Protein AF-A0A087WZA9-F1 (afdb_monomer_lite)

InterPro domains:
  IPR012926 TMEM120A/B [PF07851] (107-174)
  IPR012926 TMEM120A/B [PTHR21433] (107-174)

pLDDT: mean 82.64, std 11.56, range [41.25, 96.88]

Sequence (174 aa):
MQPPPPGPLGDCLRDWEDLQQDFQNIQETHRLYRLKLEELTKLQNNCTSSITRQKKRLQELALALKKCKPSLPAEAEGAAQELENQMKERQGLFFDMEAYLPKKNGFAYKDEYEKFKLYLTIILILISFTCRFLLNSRVTDAAFNFLLVWYYCTLTIRESILINNGSRIKGWWV

Secondary structure (DSSP, 8-state):
-PPPPPPHHHHHHHHHHHHHHHHHHHHHHHHHHHHHHHHHHHHHHHHHHHHHHHHHHHHHHHHHHHHHGGG--HHHHHHHHHHHHHHHHHHHHHHHHHHHS--THHHHHHHHHHHHHHHHHHHHHHHHHHHHHT---HHHHHHHHHHHHHHHHHHHHHHHHHHHTT-----TT-

Foldseek 3Di:
DPPPDDPPVRVVVVVVVVVVVVVVVVVVVVVVVVVVVVVLVVVLVVLVVVLVVVLVVLVVVVVVLVVCQVVDDPVCNVVSVVSVVVSVVVVVVSVVVVVPRPDVVLVVLVVVLVVLVVVVVVVLVVLVVCCVPPDVDPVSVVVSVVSVVVSVVVSVVSVVVSVVVVHDDDPPVD

Structure (mmCIF, N/CA/C/O backbone):
data_AF-A0A087WZA9-F1
#
_entry.id   AF-A0A087WZA9-F1
#
loop_
_atom_site.group_PDB
_atom_site.id
_atom_site.type_symbol
_atom_site.label_atom_id
_atom_site.label_alt_id
_atom_site.label_comp_id
_atom_site.label_asym_id
_atom_site.label_entity_id
_atom_site.label_seq_id
_atom_site.pdbx_PDB_ins_code
_atom_site.Cartn_x
_atom_site.Cartn_y
_atom_site.Cartn_z
_atom_site.occupancy
_atom_site.B_iso_or_equiv
_atom_site.auth_seq_id
_atom_site.auth_comp_id
_atom_site.auth_asym_id
_atom_site.auth_atom_id
_atom_site.pdbx_PDB_model_num
ATOM 1 N N . MET A 1 1 ? 17.287 42.131 -51.454 1.00 46.00 1 MET A N 1
ATOM 2 C CA . MET A 1 1 ? 17.996 40.837 -51.403 1.00 46.00 1 MET A CA 1
ATOM 3 C C . MET A 1 1 ? 17.443 40.074 -50.213 1.00 46.00 1 MET A C 1
ATOM 5 O O . MET A 1 1 ? 17.598 40.553 -49.099 1.00 46.00 1 MET A O 1
ATOM 9 N N . GLN A 1 2 ? 16.697 38.990 -50.441 1.00 45.03 2 GLN A N 1
ATOM 10 C CA . GLN A 1 2 ? 16.291 38.095 -49.351 1.00 45.03 2 GLN A CA 1
ATOM 11 C C . GLN A 1 2 ? 17.540 37.376 -48.823 1.00 45.03 2 GLN A C 1
ATOM 13 O O . GLN A 1 2 ? 18.388 37.004 -49.641 1.00 45.03 2 GLN A O 1
ATOM 18 N N . PRO A 1 3 ? 17.693 37.219 -47.496 1.00 62.44 3 PRO A N 1
ATOM 19 C CA . PRO A 1 3 ? 18.794 36.442 -46.949 1.00 62.44 3 PRO A CA 1
ATOM 20 C C . PRO A 1 3 ? 18.722 35.011 -47.504 1.00 62.44 3 PRO A C 1
ATOM 22 O O . PRO A 1 3 ? 17.616 34.497 -47.706 1.00 62.44 3 PRO A O 1
ATOM 25 N N . PRO A 1 4 ? 19.874 34.386 -47.804 1.00 59.34 4 PRO A N 1
ATOM 26 C CA . PRO A 1 4 ? 19.896 33.024 -48.312 1.00 59.34 4 PRO A CA 1
ATOM 27 C C . PRO A 1 4 ? 19.178 32.101 -47.317 1.00 59.34 4 PRO A C 1
ATOM 29 O O . PRO A 1 4 ? 19.315 32.302 -46.105 1.00 59.34 4 PRO A O 1
ATOM 32 N N . PRO A 1 5 ? 18.395 31.120 -47.802 1.00 65.25 5 PRO A N 1
ATOM 33 C CA . PRO A 1 5 ? 17.745 30.167 -46.922 1.00 65.25 5 PRO A CA 1
ATOM 34 C C . PRO A 1 5 ? 18.817 29.477 -46.064 1.00 65.25 5 PRO A C 1
ATOM 36 O O . PRO A 1 5 ? 19.909 29.193 -46.572 1.00 65.25 5 PRO A O 1
ATOM 39 N N . PRO A 1 6 ? 18.548 29.262 -44.768 1.00 65.50 6 PRO A N 1
ATOM 40 C CA . PRO A 1 6 ? 19.486 28.587 -43.887 1.00 65.50 6 PRO A CA 1
ATOM 41 C C . PRO A 1 6 ? 19.868 27.241 -44.507 1.00 65.50 6 PRO A C 1
ATOM 43 O O . PRO A 1 6 ? 19.022 26.500 -44.997 1.00 65.50 6 PRO A O 1
ATOM 46 N N . GLY A 1 7 ? 21.172 26.974 -44.579 1.00 76.44 7 GLY A N 1
ATOM 47 C CA . GLY A 1 7 ? 21.663 25.692 -45.070 1.00 76.44 7 GLY A CA 1
ATOM 48 C C . GLY A 1 7 ? 21.306 24.558 -44.098 1.00 76.44 7 GLY A C 1
ATOM 49 O O . GLY A 1 7 ? 20.988 24.833 -42.941 1.00 76.44 7 GLY A O 1
ATOM 50 N N . PRO A 1 8 ? 21.467 23.286 -44.504 1.00 78.75 8 PRO A N 1
ATOM 51 C CA . PRO A 1 8 ? 21.079 22.116 -43.702 1.00 78.75 8 PRO A CA 1
ATOM 52 C C . PRO A 1 8 ? 21.657 22.092 -42.274 1.00 78.75 8 PRO A C 1
ATOM 54 O O . PRO A 1 8 ? 21.052 21.555 -41.352 1.00 78.75 8 PRO A O 1
ATOM 57 N N . LEU A 1 9 ? 22.835 22.695 -42.075 1.00 83.19 9 LEU A N 1
ATOM 58 C CA . LEU A 1 9 ? 23.472 22.838 -40.763 1.00 83.19 9 LEU A CA 1
ATOM 59 C C . LEU A 1 9 ? 22.760 23.868 -39.867 1.00 83.19 9 LEU A C 1
ATOM 61 O O . LEU A 1 9 ? 22.673 23.675 -38.661 1.00 83.19 9 LEU A O 1
ATOM 65 N N . GLY A 1 10 ? 22.264 24.964 -40.450 1.00 85.50 10 GLY A N 1
ATOM 66 C CA . GLY A 1 10 ? 21.535 26.008 -39.727 1.00 85.50 10 GLY A CA 1
ATOM 67 C C . GLY A 1 10 ? 20.148 25.550 -39.281 1.00 85.50 10 GLY A C 1
ATOM 68 O O . GLY A 1 10 ? 19.689 25.960 -38.221 1.00 85.50 10 GLY A O 1
ATOM 69 N N . ASP A 1 11 ? 19.510 24.667 -40.050 1.00 87.12 11 ASP A N 1
ATOM 70 C CA . ASP A 1 11 ? 18.277 23.990 -39.634 1.00 87.12 11 ASP A CA 1
ATOM 71 C C . ASP A 1 11 ? 18.545 23.066 -38.441 1.00 87.12 11 ASP A C 1
ATOM 73 O O . ASP A 1 11 ? 17.930 23.223 -37.393 1.00 87.12 11 ASP A O 1
ATOM 77 N N . CYS A 1 12 ? 19.568 22.212 -38.543 1.00 90.50 12 CYS A N 1
ATOM 78 C CA . CYS A 1 12 ? 19.965 21.296 -37.470 1.00 90.50 12 CYS A CA 1
ATOM 79 C C . CYS A 1 12 ? 20.342 22.017 -36.157 1.00 90.50 12 CYS A C 1
ATOM 81 O O . CYS A 1 12 ? 20.022 21.542 -35.070 1.00 90.50 12 CYS A O 1
ATOM 83 N N . LEU A 1 13 ? 21.005 23.178 -36.236 1.00 90.25 13 LEU A N 1
ATOM 84 C CA . LEU A 1 13 ? 21.347 23.980 -35.054 1.00 90.25 13 LEU A CA 1
ATOM 85 C C . LEU A 1 13 ? 20.115 24.584 -34.370 1.00 90.25 13 LEU A C 1
ATOM 87 O O . LEU A 1 13 ? 20.071 24.615 -33.142 1.00 90.25 13 LEU A O 1
ATOM 91 N N . ARG A 1 14 ? 19.121 25.031 -35.145 1.00 91.00 14 ARG A N 1
ATOM 92 C CA . ARG A 1 14 ? 17.859 25.544 -34.592 1.00 91.00 14 ARG A CA 1
ATOM 93 C C . ARG A 1 14 ? 17.052 24.433 -33.936 1.00 91.00 14 ARG A C 1
ATOM 95 O O . ARG A 1 14 ? 16.638 24.595 -32.795 1.00 91.00 14 ARG A O 1
ATOM 102 N N . ASP A 1 15 ? 16.943 23.283 -34.600 1.00 92.81 15 ASP A N 1
ATOM 103 C CA . ASP A 1 15 ? 16.278 22.104 -34.037 1.00 92.81 15 ASP A CA 1
ATOM 104 C C . ASP A 1 15 ? 16.935 21.671 -32.713 1.00 92.81 15 ASP A C 1
ATOM 106 O O . ASP A 1 15 ? 16.255 21.270 -31.769 1.00 92.81 15 ASP A O 1
ATOM 110 N N . TRP A 1 16 ? 18.265 21.775 -32.614 1.00 91.50 16 TRP A N 1
ATOM 111 C CA . TRP A 1 16 ? 18.996 21.488 -31.380 1.00 91.50 16 TRP A CA 1
ATOM 112 C C . TRP A 1 16 ? 18.713 22.501 -30.261 1.00 91.50 16 TRP A C 1
ATOM 114 O O . TRP A 1 16 ? 18.554 22.098 -29.108 1.00 91.50 16 TRP A O 1
ATOM 124 N N . GLU A 1 17 ? 18.644 23.798 -30.570 1.00 94.44 17 GLU A N 1
ATOM 125 C CA . GLU A 1 17 ? 18.280 24.836 -29.595 1.00 94.44 17 GLU A CA 1
ATOM 126 C C . GLU A 1 17 ? 16.850 24.657 -29.072 1.00 94.44 17 GLU A C 1
ATOM 128 O O . GLU A 1 17 ? 16.635 24.727 -27.858 1.00 94.44 17 GLU A O 1
ATOM 133 N N . ASP A 1 18 ? 15.904 24.332 -29.953 1.00 94.44 18 ASP A N 1
ATOM 134 C CA . ASP A 1 18 ? 14.520 24.034 -29.576 1.00 94.44 18 ASP A CA 1
ATOM 135 C C . ASP A 1 18 ? 14.454 22.797 -28.664 1.00 94.44 18 ASP A C 1
ATOM 137 O O . ASP A 1 18 ? 13.851 22.835 -27.587 1.00 94.44 18 ASP A O 1
ATOM 141 N N . LEU A 1 19 ? 15.165 21.721 -29.024 1.00 93.62 19 LEU A N 1
ATOM 142 C CA . LEU A 1 19 ? 15.238 20.502 -28.213 1.00 93.62 19 LEU A CA 1
ATOM 143 C C . LEU A 1 19 ? 15.865 20.763 -26.834 1.00 93.62 19 LEU A C 1
ATOM 145 O O . LEU A 1 19 ? 15.428 20.209 -25.821 1.00 93.62 19 LEU A O 1
ATOM 149 N N . GLN A 1 20 ? 16.885 21.619 -26.783 1.00 94.94 20 GLN A N 1
ATOM 150 C CA . GLN A 1 20 ? 17.537 22.012 -25.541 1.00 94.94 20 GLN A CA 1
ATOM 151 C C . GLN A 1 20 ? 16.579 22.802 -24.640 1.00 94.94 20 GLN A C 1
ATOM 153 O O . GLN A 1 20 ? 16.546 22.570 -23.427 1.00 94.94 20 GLN A O 1
ATOM 158 N N . GLN A 1 21 ? 15.778 23.703 -25.213 1.00 95.25 21 GLN A N 1
ATOM 159 C CA . GLN A 1 21 ? 14.769 24.463 -24.478 1.00 95.25 21 GLN A CA 1
ATOM 160 C C . GLN A 1 21 ? 13.661 23.551 -23.929 1.00 95.25 21 GLN A C 1
ATOM 162 O O . GLN A 1 21 ? 13.291 23.660 -22.755 1.00 95.25 21 GLN A O 1
ATOM 167 N N . ASP A 1 22 ? 13.177 22.607 -24.736 1.00 94.88 22 ASP A N 1
ATOM 168 C CA . ASP A 1 22 ? 12.184 21.618 -24.316 1.00 94.88 22 ASP A CA 1
ATOM 169 C C . ASP A 1 22 ? 12.705 20.721 -23.193 1.00 94.88 22 ASP A C 1
ATOM 171 O O . ASP A 1 22 ? 11.998 20.457 -22.214 1.00 94.88 22 ASP A O 1
ATOM 175 N N . PHE A 1 23 ? 13.969 20.303 -23.272 1.00 92.56 23 PHE A N 1
ATOM 176 C CA . PHE A 1 23 ? 14.594 19.522 -22.214 1.00 92.56 23 PHE A CA 1
ATOM 177 C C . PHE A 1 23 ? 14.633 20.286 -20.882 1.00 92.56 23 PHE A C 1
ATOM 179 O O . PHE A 1 23 ? 14.272 19.721 -19.846 1.00 92.56 23 PHE A O 1
ATOM 186 N N . GLN A 1 24 ? 14.988 21.576 -20.892 1.00 95.81 24 GLN A N 1
ATOM 187 C CA . GLN A 1 24 ? 14.952 22.418 -19.686 1.00 95.81 24 GLN A CA 1
ATOM 188 C C . GLN A 1 24 ? 13.533 22.525 -19.105 1.00 95.81 24 GLN A C 1
ATOM 190 O O . GLN A 1 24 ? 13.337 22.375 -17.895 1.00 95.81 24 GLN A O 1
ATOM 195 N N . ASN A 1 25 ? 12.525 22.701 -19.963 1.00 96.12 25 ASN A N 1
ATOM 196 C CA . ASN A 1 25 ? 11.122 22.751 -19.546 1.00 96.12 25 ASN A CA 1
ATOM 197 C C . ASN A 1 25 ? 10.666 21.429 -18.901 1.00 96.12 25 ASN A C 1
ATOM 199 O O . ASN A 1 25 ? 9.975 21.433 -17.874 1.00 96.12 25 ASN A O 1
ATOM 203 N N . ILE A 1 26 ? 11.082 20.286 -19.458 1.00 94.56 26 ILE A N 1
ATOM 204 C CA . ILE A 1 26 ? 10.815 18.958 -18.886 1.00 94.56 26 ILE A CA 1
ATOM 205 C C . ILE A 1 26 ? 11.490 18.815 -17.520 1.00 94.56 26 ILE A C 1
ATOM 207 O O . ILE A 1 26 ? 10.863 18.313 -16.583 1.00 94.56 26 ILE A O 1
ATOM 211 N N . GLN A 1 27 ? 12.738 19.268 -17.373 1.00 94.56 27 GLN A N 1
ATOM 212 C CA . GLN A 1 27 ? 13.453 19.197 -16.099 1.00 94.56 27 GLN A CA 1
ATOM 213 C C . GLN A 1 27 ? 12.733 19.981 -14.994 1.00 94.56 27 GLN A C 1
ATOM 215 O O . GLN A 1 27 ? 12.548 19.442 -13.897 1.00 94.56 27 GLN A O 1
ATOM 220 N N . GLU A 1 28 ? 12.263 21.200 -15.276 1.00 96.50 28 GLU A N 1
ATOM 221 C CA . GLU A 1 28 ? 11.521 21.987 -14.282 1.00 96.50 28 GLU A CA 1
ATOM 222 C C . GLU A 1 28 ? 10.138 21.388 -13.994 1.00 96.50 28 GLU A C 1
ATOM 224 O O . GLU A 1 28 ? 9.731 21.287 -12.834 1.00 96.50 28 GLU A O 1
ATOM 229 N N . THR A 1 29 ? 9.445 20.886 -15.020 1.00 93.50 29 THR A N 1
ATOM 230 C CA . THR A 1 29 ? 8.165 20.182 -14.846 1.00 93.50 29 THR A CA 1
ATOM 231 C C . THR A 1 29 ? 8.328 18.952 -13.953 1.00 93.50 29 THR A C 1
ATOM 233 O O . THR A 1 29 ? 7.540 18.738 -13.028 1.00 93.50 29 THR A O 1
ATOM 236 N N . HIS A 1 30 ? 9.382 18.162 -14.166 1.00 89.25 30 HIS A N 1
ATOM 237 C CA . HIS A 1 30 ? 9.705 17.010 -13.330 1.00 89.25 30 HIS A CA 1
ATOM 238 C C . HIS A 1 30 ? 10.063 17.427 -11.894 1.00 89.25 30 HIS A C 1
ATOM 240 O O . HIS A 1 30 ? 9.633 16.773 -10.939 1.00 89.25 30 HIS A O 1
ATOM 246 N N . ARG A 1 31 ? 10.794 18.535 -11.708 1.00 93.31 31 ARG A N 1
ATOM 247 C CA . ARG A 1 31 ? 11.085 19.092 -10.377 1.00 93.31 31 ARG A CA 1
ATOM 248 C C . ARG A 1 31 ? 9.799 19.458 -9.637 1.00 93.31 31 ARG A C 1
ATOM 250 O O . ARG A 1 31 ? 9.618 19.045 -8.491 1.00 93.31 31 ARG A O 1
ATOM 257 N N . LEU A 1 32 ? 8.886 20.167 -10.299 1.00 96.88 32 LEU A N 1
ATOM 258 C CA . LEU A 1 32 ? 7.600 20.559 -9.726 1.00 96.88 32 LEU A CA 1
ATOM 259 C C . LEU A 1 32 ? 6.713 19.347 -9.415 1.00 96.88 32 LEU A C 1
ATOM 261 O O . LEU A 1 32 ? 6.103 19.286 -8.347 1.00 96.88 32 LEU A O 1
ATOM 265 N N . TYR A 1 33 ? 6.670 18.368 -10.320 1.00 90.12 33 TYR A N 1
ATOM 266 C CA . TYR A 1 33 ? 5.980 17.099 -10.101 1.00 90.12 33 TYR A CA 1
ATOM 267 C C . TYR A 1 33 ? 6.480 16.408 -8.826 1.00 90.12 33 TYR A C 1
ATOM 269 O O . TYR A 1 33 ? 5.670 16.015 -7.985 1.00 90.12 33 TYR A O 1
ATOM 277 N N . ARG A 1 34 ? 7.804 16.319 -8.636 1.00 85.56 34 ARG A N 1
ATOM 278 C CA . ARG A 1 34 ? 8.400 15.709 -7.439 1.00 85.56 34 ARG A CA 1
ATOM 279 C C . ARG A 1 34 ? 8.006 16.430 -6.153 1.00 85.56 34 ARG A C 1
ATOM 281 O O . ARG A 1 34 ? 7.627 15.765 -5.194 1.00 85.56 34 ARG A O 1
ATOM 288 N N . LEU A 1 35 ? 8.040 17.762 -6.144 1.00 89.12 35 LEU A N 1
ATOM 289 C CA . LEU A 1 35 ? 7.629 18.551 -4.978 1.00 89.12 35 LEU A CA 1
ATOM 290 C C . LEU A 1 35 ? 6.153 18.314 -4.626 1.00 89.12 35 LEU A C 1
ATOM 292 O O . LEU A 1 35 ? 5.828 18.010 -3.480 1.00 89.12 35 LEU A O 1
ATOM 296 N N . LYS A 1 36 ? 5.259 18.358 -5.621 1.00 89.12 36 LYS A N 1
ATOM 297 C CA . LYS A 1 36 ? 3.829 18.073 -5.413 1.00 89.12 36 LYS A CA 1
ATOM 298 C C . LYS A 1 36 ? 3.592 16.645 -4.922 1.00 89.12 36 LYS A C 1
ATOM 300 O O . LYS A 1 36 ? 2.719 16.422 -4.085 1.00 89.12 36 LYS A O 1
ATOM 305 N N . LEU A 1 37 ? 4.366 15.677 -5.411 1.00 82.50 37 LEU A N 1
ATOM 306 C CA . LEU A 1 37 ? 4.284 14.289 -4.960 1.00 82.50 37 LEU A CA 1
ATOM 307 C C . LEU A 1 37 ? 4.679 14.148 -3.481 1.00 82.50 37 LEU A C 1
ATOM 309 O O . LEU A 1 37 ? 4.017 13.422 -2.737 1.00 82.50 37 LEU A O 1
ATOM 313 N N . GLU A 1 38 ? 5.716 14.858 -3.035 1.00 80.06 38 GLU A N 1
ATOM 314 C CA . GLU A 1 38 ? 6.134 14.886 -1.627 1.00 80.06 38 GLU A CA 1
ATOM 315 C C . GLU A 1 38 ? 5.060 15.519 -0.726 1.00 80.06 38 GLU A C 1
ATOM 317 O O . GLU A 1 38 ? 4.720 14.958 0.322 1.00 80.06 38 GLU A O 1
ATOM 322 N N . GLU A 1 39 ? 4.460 16.633 -1.154 1.00 91.81 39 GLU A N 1
ATOM 323 C CA . GLU A 1 39 ? 3.350 17.284 -0.444 1.00 91.81 39 GLU A CA 1
ATOM 324 C C . GLU A 1 39 ? 2.123 16.372 -0.330 1.00 91.81 39 GLU A C 1
ATOM 326 O O . GLU A 1 39 ? 1.578 16.192 0.766 1.00 91.81 39 GLU A O 1
ATOM 331 N N . LEU A 1 40 ? 1.720 15.742 -1.438 1.00 86.62 40 LEU A N 1
ATOM 332 C CA . LEU A 1 40 ? 0.620 14.778 -1.458 1.00 86.62 40 LEU A CA 1
ATOM 333 C C . LEU A 1 40 ? 0.899 13.595 -0.531 1.00 86.62 40 LEU A C 1
ATOM 335 O O . LEU A 1 40 ? 0.035 13.223 0.261 1.00 86.62 40 LEU A O 1
ATOM 339 N N . THR A 1 41 ? 2.115 13.048 -0.560 1.00 82.75 41 THR A N 1
ATOM 340 C CA . THR A 1 41 ? 2.516 11.934 0.311 1.00 82.75 41 THR A CA 1
ATOM 341 C C . THR A 1 41 ? 2.424 12.322 1.789 1.00 82.75 41 THR A C 1
ATOM 343 O O . THR A 1 41 ? 1.924 11.558 2.620 1.00 82.75 41 THR A O 1
ATOM 346 N N . LYS A 1 42 ? 2.861 13.536 2.143 1.00 86.25 42 LYS A N 1
ATOM 347 C CA . LYS A 1 42 ? 2.759 14.055 3.513 1.00 86.25 42 LYS A CA 1
ATOM 348 C C . LYS A 1 42 ? 1.302 14.189 3.958 1.00 86.25 42 LYS A C 1
ATOM 350 O O . LYS A 1 42 ? 0.959 13.754 5.059 1.00 86.25 42 LYS A O 1
ATOM 355 N N . LEU A 1 43 ? 0.440 14.746 3.107 1.00 92.12 43 LEU A N 1
ATOM 356 C CA . LEU A 1 43 ? -0.995 14.864 3.380 1.00 92.12 43 LEU A CA 1
ATOM 357 C C . LEU A 1 43 ? -1.650 13.491 3.560 1.00 92.12 43 LEU A C 1
ATOM 359 O O . LEU A 1 43 ? -2.373 13.283 4.535 1.00 92.12 43 LEU A O 1
ATOM 363 N N . GLN A 1 44 ? -1.341 12.535 2.684 1.00 88.06 44 GLN A N 1
ATOM 364 C CA . GLN A 1 44 ? -1.848 11.164 2.759 1.00 88.06 44 GLN A CA 1
ATOM 365 C C . GLN A 1 44 ? -1.454 10.479 4.073 1.00 88.06 44 GLN A C 1
ATOM 367 O O . GLN A 1 44 ? -2.307 9.890 4.742 1.00 88.06 44 GLN A O 1
ATOM 372 N N . ASN A 1 45 ? -0.190 10.600 4.489 1.00 85.69 45 ASN A N 1
ATOM 373 C CA . ASN A 1 45 ? 0.294 10.040 5.754 1.00 85.69 45 ASN A CA 1
ATOM 374 C C . ASN A 1 45 ? -0.408 10.666 6.963 1.00 85.69 45 ASN A C 1
ATOM 376 O O . ASN A 1 45 ? -0.832 9.951 7.876 1.00 85.69 45 ASN A O 1
ATOM 380 N N . ASN A 1 46 ? -0.578 11.988 6.959 1.00 91.00 46 ASN A N 1
ATOM 381 C CA . ASN A 1 46 ? -1.275 12.703 8.025 1.00 91.00 46 ASN A CA 1
ATOM 382 C C . ASN A 1 46 ? -2.747 12.287 8.121 1.00 91.00 46 ASN A C 1
ATOM 384 O O . ASN A 1 46 ? -3.243 12.022 9.220 1.00 91.00 46 ASN A O 1
ATOM 388 N N . CYS A 1 47 ? -3.431 12.188 6.980 1.00 91.25 47 CYS A N 1
ATOM 389 C CA . CYS A 1 47 ? -4.832 11.791 6.909 1.00 91.25 47 CYS A CA 1
ATOM 390 C C . CYS A 1 47 ? -5.012 10.345 7.400 1.00 91.25 47 CYS A C 1
ATOM 392 O O . CYS A 1 47 ? -5.764 10.102 8.342 1.00 91.25 47 CYS A O 1
ATOM 394 N N . THR A 1 48 ? -4.206 9.411 6.881 1.00 89.00 48 THR A N 1
ATOM 395 C CA . THR A 1 48 ? -4.200 7.993 7.289 1.00 89.00 48 THR A CA 1
ATOM 396 C C . THR A 1 48 ? -3.972 7.833 8.795 1.00 89.00 48 THR A C 1
ATOM 398 O O . THR A 1 48 ? -4.701 7.108 9.478 1.00 89.00 48 THR A O 1
ATOM 401 N N . SER A 1 49 ? -2.977 8.537 9.341 1.00 91.12 49 SER A N 1
ATOM 402 C CA . SER A 1 49 ? -2.635 8.477 10.769 1.00 91.12 49 SER A CA 1
ATOM 403 C C . SER A 1 49 ? -3.758 9.028 11.650 1.00 91.12 49 SER A C 1
ATOM 405 O O . SER A 1 49 ? -4.060 8.473 12.710 1.00 91.12 49 SER A O 1
ATOM 407 N N . SER A 1 50 ? -4.397 10.111 11.205 1.00 94.00 50 SER A N 1
ATOM 408 C CA . SER A 1 50 ? -5.496 10.762 11.922 1.00 94.00 50 SER A CA 1
ATOM 409 C C . SER A 1 50 ? -6.763 9.910 11.908 1.00 94.00 50 SER A C 1
ATOM 411 O O . SER A 1 50 ? -7.356 9.701 12.968 1.00 94.00 50 SER A O 1
ATOM 413 N N . ILE A 1 51 ? -7.123 9.345 10.750 1.00 91.81 51 ILE A N 1
ATOM 414 C CA . ILE A 1 51 ? -8.252 8.417 10.598 1.00 91.81 51 ILE A CA 1
ATOM 415 C C . ILE A 1 51 ? -8.038 7.183 11.476 1.00 91.81 51 ILE A C 1
ATOM 417 O O . ILE A 1 51 ? -8.919 6.822 12.253 1.00 91.81 51 ILE A O 1
ATOM 421 N N . THR A 1 52 ? -6.843 6.584 11.447 1.00 90.88 52 THR A N 1
ATOM 422 C CA . THR A 1 52 ? -6.512 5.416 12.284 1.00 90.88 52 THR A CA 1
ATOM 423 C C . THR A 1 52 ? -6.691 5.724 13.773 1.00 90.88 52 THR A C 1
ATOM 425 O O . THR A 1 52 ? -7.310 4.953 14.511 1.00 90.88 52 THR A O 1
ATOM 428 N N . ARG A 1 53 ? -6.191 6.881 14.227 1.00 94.38 53 ARG A N 1
ATOM 429 C CA . ARG A 1 53 ? -6.316 7.322 15.623 1.00 94.38 53 ARG A CA 1
ATOM 430 C C . ARG A 1 53 ? -7.774 7.555 16.022 1.00 94.38 53 ARG A C 1
ATOM 432 O O . ARG A 1 53 ? -8.175 7.127 17.103 1.00 94.38 53 ARG A O 1
ATOM 439 N N . GLN A 1 54 ? -8.552 8.222 15.171 1.00 94.81 54 GLN A N 1
ATOM 440 C CA . GLN A 1 54 ? -9.978 8.469 15.398 1.00 94.81 54 GLN A CA 1
ATOM 441 C C . GLN A 1 54 ? -10.777 7.162 15.435 1.00 94.81 54 GLN A C 1
ATOM 443 O O . GLN A 1 54 ? -11.519 6.944 16.389 1.00 94.81 54 GLN A O 1
ATOM 448 N N . LYS A 1 55 ? -10.572 6.247 14.477 1.00 93.12 55 LYS A N 1
ATOM 449 C CA . LYS A 1 55 ? -11.236 4.931 14.452 1.00 93.12 55 LYS A CA 1
ATOM 450 C C . LYS A 1 55 ? -10.968 4.139 15.730 1.00 93.12 55 LYS A C 1
ATOM 452 O O . LYS A 1 55 ? -11.909 3.594 16.302 1.00 93.12 55 LYS A O 1
ATOM 457 N N . LYS A 1 56 ? -9.723 4.139 16.225 1.00 93.62 56 LYS A N 1
ATOM 458 C CA . LYS A 1 56 ? -9.375 3.492 17.501 1.00 93.62 56 LYS A CA 1
ATOM 459 C C . LYS A 1 56 ? -10.167 4.082 18.674 1.00 93.62 56 LYS A C 1
ATOM 461 O O . LYS A 1 56 ? -10.780 3.339 19.432 1.00 93.62 56 LYS A O 1
ATOM 466 N N . ARG A 1 57 ? -10.209 5.413 18.792 1.00 94.56 57 ARG A N 1
ATOM 467 C CA . ARG A 1 57 ? -10.976 6.092 19.852 1.00 94.56 57 ARG A CA 1
ATOM 468 C C . ARG A 1 57 ? -12.479 5.832 19.745 1.00 94.56 57 ARG A C 1
ATOM 470 O O . ARG A 1 57 ? -13.122 5.608 20.764 1.00 94.56 57 ARG A O 1
ATOM 477 N N . LEU A 1 58 ? -13.037 5.822 18.532 1.00 93.75 58 LEU A N 1
ATOM 478 C CA . LEU A 1 58 ? -14.442 5.464 18.318 1.00 93.75 58 LEU A CA 1
ATOM 479 C C . LEU A 1 58 ? -14.728 4.024 18.760 1.00 93.75 58 LEU A C 1
ATOM 481 O O . LEU A 1 58 ? -15.753 3.780 19.384 1.00 93.75 58 LEU A O 1
ATOM 485 N N . GLN A 1 59 ? -13.836 3.074 18.475 1.00 92.12 59 GLN A N 1
ATOM 486 C CA . GLN A 1 59 ? -13.996 1.690 18.933 1.00 92.12 59 GLN A CA 1
ATOM 487 C C . GLN A 1 59 ? -13.963 1.584 20.463 1.00 92.12 59 GLN A C 1
ATOM 489 O O . GLN A 1 59 ? -14.816 0.915 21.044 1.00 92.12 59 GLN A O 1
ATOM 494 N N . GLU A 1 60 ? -13.028 2.271 21.123 1.00 94.31 60 GLU A N 1
ATOM 495 C CA . GLU A 1 60 ? -12.952 2.329 22.590 1.00 94.31 60 GLU A CA 1
ATOM 496 C C . GLU A 1 60 ? -14.229 2.931 23.198 1.00 94.31 60 GLU A C 1
ATOM 498 O O . GLU A 1 60 ? -14.801 2.363 24.131 1.00 94.31 60 GLU A O 1
ATOM 503 N N . LEU A 1 61 ? -14.725 4.031 22.624 1.00 91.69 61 LEU A N 1
ATOM 504 C CA . LEU A 1 61 ? -15.966 4.675 23.053 1.00 91.69 61 LEU A CA 1
ATOM 505 C C . LEU A 1 61 ? -17.185 3.765 22.845 1.00 91.69 61 LEU A C 1
ATOM 507 O O . LEU A 1 61 ? -18.051 3.704 23.712 1.00 91.69 61 LEU A O 1
ATOM 511 N N . ALA A 1 62 ? -17.237 3.012 21.743 1.00 91.00 62 ALA A N 1
ATOM 512 C CA . ALA A 1 62 ? -18.349 2.107 21.451 1.00 91.00 62 ALA A CA 1
ATOM 513 C C . ALA A 1 62 ? -18.392 0.955 22.462 1.00 91.00 62 ALA A C 1
ATOM 515 O O . ALA A 1 62 ? -19.463 0.557 22.921 1.00 91.00 62 ALA A O 1
ATOM 516 N N . LEU A 1 63 ? -17.219 0.444 22.851 1.00 92.12 63 LEU A N 1
ATOM 517 C CA . LEU A 1 63 ? -17.091 -0.567 23.898 1.00 92.12 63 LEU A CA 1
ATOM 518 C C . LEU A 1 63 ? -17.518 -0.025 25.266 1.00 92.12 63 LEU A C 1
ATOM 520 O O . LEU A 1 63 ? -18.219 -0.725 25.997 1.00 92.12 63 LEU A O 1
ATOM 524 N N . ALA A 1 64 ? -17.122 1.202 25.612 1.00 91.12 64 ALA A N 1
ATOM 525 C CA . ALA A 1 64 ? -17.546 1.853 26.850 1.00 91.12 64 ALA A CA 1
ATOM 526 C C . ALA A 1 64 ? -19.068 2.071 26.878 1.00 91.12 64 ALA A C 1
ATOM 528 O O . ALA A 1 64 ? -19.725 1.684 27.843 1.00 91.12 64 ALA A O 1
ATOM 529 N N . LEU A 1 65 ? -19.645 2.583 25.787 1.00 88.94 65 LEU A N 1
ATOM 530 C CA . LEU A 1 65 ? -21.086 2.797 25.652 1.00 88.94 65 LEU A CA 1
ATOM 531 C C . LEU A 1 65 ? -21.864 1.484 25.798 1.00 88.94 65 LEU A C 1
ATOM 533 O O . LEU A 1 65 ? -22.841 1.421 26.539 1.00 88.94 65 LEU A O 1
ATOM 537 N N . LYS A 1 66 ? -21.387 0.403 25.166 1.00 88.31 66 LYS A N 1
ATOM 538 C CA . LYS A 1 66 ? -21.996 -0.930 25.277 1.00 88.31 66 LYS A CA 1
ATOM 539 C C . LYS A 1 66 ? -21.982 -1.469 26.713 1.00 88.31 66 LYS A C 1
ATOM 541 O O . LYS A 1 66 ? -22.917 -2.166 27.094 1.00 88.31 66 LYS A O 1
ATOM 546 N N . LYS A 1 67 ? -20.952 -1.149 27.505 1.00 89.81 67 LYS A N 1
ATOM 547 C CA . LYS A 1 67 ? -20.863 -1.531 28.925 1.00 89.81 67 LYS A CA 1
ATOM 548 C C . LYS A 1 67 ? -21.797 -0.714 29.823 1.00 89.81 67 LYS A C 1
ATOM 550 O O . LYS A 1 67 ? -22.296 -1.270 30.792 1.00 89.81 67 LYS A O 1
ATOM 555 N N . CYS A 1 68 ? -22.034 0.561 29.508 1.00 86.12 68 CYS A N 1
ATOM 556 C CA . CYS A 1 68 ? -22.912 1.443 30.291 1.00 86.12 68 CYS A CA 1
ATOM 557 C C . CYS A 1 68 ? -24.402 1.305 29.933 1.00 86.12 68 CYS A C 1
ATOM 559 O O . CYS A 1 68 ? -25.254 1.632 30.751 1.00 86.12 68 CYS A O 1
ATOM 561 N N . LYS A 1 69 ? -24.725 0.814 28.728 1.00 82.12 69 LYS A N 1
ATOM 562 C CA . LYS A 1 69 ? -26.103 0.637 28.223 1.00 82.12 69 LYS A CA 1
ATOM 563 C C . LYS A 1 69 ? -27.065 -0.088 29.190 1.00 82.12 69 LYS A C 1
ATOM 565 O O . LYS A 1 69 ? -28.182 0.388 29.328 1.00 82.12 69 LYS A O 1
ATOM 570 N N . PRO A 1 70 ? -26.676 -1.171 29.895 1.00 81.19 70 PRO A N 1
ATOM 571 C CA . PRO A 1 70 ? -27.575 -1.905 30.798 1.00 81.19 70 PRO A CA 1
ATOM 572 C C . PRO A 1 70 ? -27.929 -1.171 32.100 1.00 81.19 70 PRO A C 1
ATOM 574 O O . PRO A 1 70 ? -28.856 -1.575 32.792 1.00 81.19 70 PRO A O 1
ATOM 577 N N . SER A 1 71 ? -27.157 -0.151 32.472 1.00 80.19 71 SER A N 1
ATOM 578 C CA . SER A 1 71 ? -27.271 0.576 33.741 1.00 80.19 71 SER A CA 1
ATOM 579 C C . SER A 1 71 ? -27.738 2.026 33.559 1.00 80.19 71 SER A C 1
ATOM 581 O O . SER A 1 71 ? -27.711 2.805 34.512 1.00 80.19 71 SER A O 1
ATOM 583 N N . LEU A 1 72 ? -28.158 2.398 32.345 1.00 81.50 72 LEU A N 1
ATOM 584 C CA . LEU A 1 72 ? -28.599 3.748 32.001 1.00 81.50 72 LEU A CA 1
ATOM 585 C C . LEU A 1 72 ? -30.080 3.979 32.377 1.00 81.50 72 LEU A C 1
ATOM 587 O O . LEU A 1 72 ? -30.914 3.107 32.139 1.00 81.50 72 LEU A O 1
ATOM 591 N N . PRO A 1 73 ? -30.435 5.154 32.935 1.00 80.69 73 PRO A N 1
ATOM 592 C CA 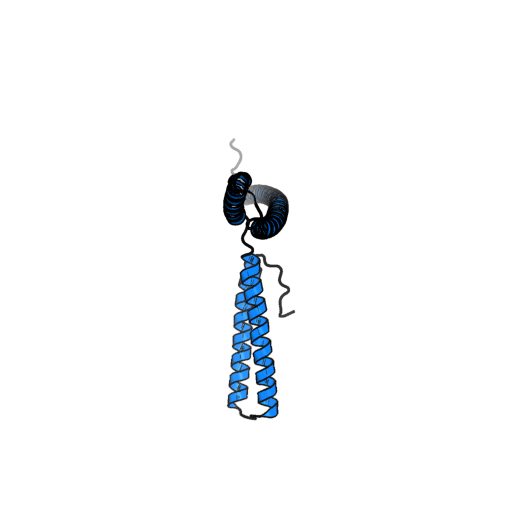. PRO A 1 73 ? -31.828 5.563 33.120 1.00 80.69 73 PRO A CA 1
ATOM 593 C C . PRO A 1 73 ? -32.555 5.727 31.777 1.00 80.69 73 PRO A C 1
ATOM 595 O O . PRO A 1 73 ? -31.937 6.142 30.797 1.00 80.69 73 PRO A O 1
ATOM 598 N N . ALA A 1 74 ? -33.875 5.511 31.753 1.00 78.69 74 ALA A N 1
ATOM 599 C CA . ALA A 1 74 ? -34.705 5.617 30.543 1.00 78.69 74 ALA A CA 1
ATOM 600 C C . ALA A 1 74 ? -34.590 6.980 29.819 1.00 78.69 74 ALA A C 1
ATOM 602 O O . ALA A 1 74 ? -34.646 7.041 28.595 1.00 78.69 74 ALA A O 1
ATOM 603 N N . GLU A 1 75 ? -34.353 8.078 30.546 1.00 76.62 75 GLU A N 1
ATOM 604 C CA . GLU A 1 75 ? -34.129 9.408 29.950 1.00 76.62 75 GLU A CA 1
ATOM 605 C C . GLU A 1 75 ? -32.777 9.538 29.226 1.00 76.62 75 GLU A C 1
ATOM 607 O O . GLU A 1 75 ? -32.640 10.325 28.290 1.00 76.62 75 GLU A O 1
ATOM 612 N N . ALA A 1 76 ? -31.768 8.760 29.626 1.00 81.69 76 ALA A N 1
ATOM 613 C CA . ALA A 1 76 ? -30.423 8.808 29.057 1.00 81.69 76 ALA A CA 1
ATOM 614 C C . ALA A 1 76 ? -30.224 7.819 27.889 1.00 81.69 76 ALA A C 1
ATOM 616 O O . ALA A 1 76 ? -29.233 7.922 27.159 1.00 81.69 76 ALA A O 1
ATOM 617 N N . GLU A 1 77 ? -31.167 6.894 27.666 1.00 82.44 77 GLU A N 1
ATOM 618 C CA . GLU A 1 77 ? -31.143 5.965 26.526 1.00 82.44 77 GLU A CA 1
ATOM 619 C C . GLU A 1 77 ? -31.208 6.694 25.177 1.00 82.44 77 GLU A C 1
ATOM 621 O O . GLU A 1 77 ? -30.475 6.332 24.255 1.00 82.44 77 GLU A O 1
ATOM 626 N N . GLY A 1 78 ? -32.006 7.763 25.071 1.00 86.19 78 GLY A N 1
ATOM 627 C CA . GLY A 1 78 ? -32.098 8.569 23.848 1.00 86.19 78 GLY A CA 1
ATOM 628 C C . GLY A 1 78 ? -30.765 9.228 23.476 1.00 86.19 78 GLY A C 1
ATOM 629 O O . GLY A 1 78 ? -30.334 9.164 22.326 1.00 86.19 78 GLY A O 1
ATOM 630 N N . ALA A 1 79 ? -30.054 9.780 24.464 1.00 87.31 79 ALA A N 1
ATOM 631 C CA . ALA A 1 79 ? -28.729 10.368 24.262 1.00 87.31 79 ALA A CA 1
ATOM 632 C C . ALA A 1 79 ? -27.674 9.312 23.881 1.00 87.31 79 ALA A C 1
ATOM 634 O O . ALA A 1 79 ? -26.814 9.563 23.035 1.00 87.31 79 ALA A O 1
ATOM 635 N N . ALA A 1 80 ? -27.751 8.113 24.469 1.00 86.69 80 ALA A N 1
ATOM 636 C CA . ALA A 1 80 ? -26.885 6.993 24.107 1.00 86.69 80 ALA A CA 1
ATOM 637 C C . ALA A 1 80 ? -27.128 6.515 22.665 1.00 86.69 80 ALA A C 1
ATOM 639 O O . ALA A 1 80 ? -26.174 6.189 21.956 1.00 86.69 80 ALA A O 1
ATOM 640 N N . GLN A 1 81 ? -28.385 6.490 22.218 1.00 88.94 81 GLN A N 1
ATOM 641 C CA . GLN A 1 81 ? -28.750 6.096 20.859 1.00 88.94 81 GLN A CA 1
ATOM 642 C C . GLN A 1 81 ? -28.314 7.137 19.818 1.00 88.94 81 GLN A C 1
ATOM 644 O O . GLN A 1 81 ? -27.766 6.765 18.781 1.00 88.94 81 GLN A O 1
ATOM 649 N N . GLU A 1 82 ? -28.474 8.426 20.119 1.00 91.81 82 GLU A N 1
ATOM 650 C CA . GLU A 1 82 ? -27.974 9.518 19.277 1.00 91.81 82 GLU A CA 1
ATOM 651 C C . GLU A 1 82 ? -26.447 9.461 19.124 1.00 91.81 82 GLU A C 1
ATOM 653 O O . GLU A 1 82 ? -25.916 9.529 18.014 1.00 91.81 82 GLU A O 1
ATOM 658 N N . LEU A 1 83 ? -25.725 9.228 20.225 1.00 90.19 83 LEU A N 1
ATOM 659 C CA . LEU A 1 83 ? -24.276 9.043 20.183 1.00 90.19 83 LEU A CA 1
ATOM 660 C C . LEU A 1 83 ? -23.880 7.840 19.3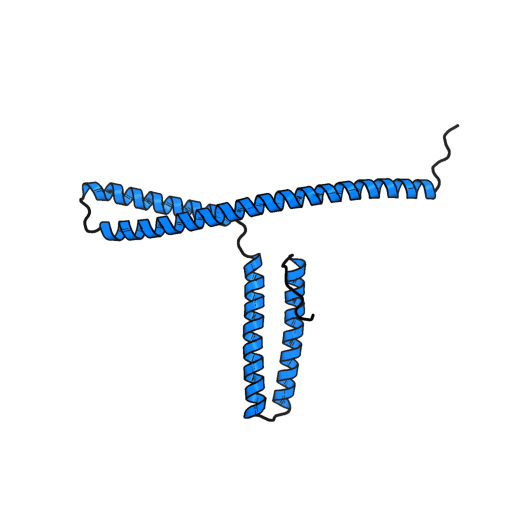09 1.00 90.19 83 LEU A C 1
ATOM 662 O O . LEU A 1 83 ? -22.941 7.939 18.520 1.00 90.19 83 LEU A O 1
ATOM 666 N N . GLU A 1 84 ? -24.600 6.718 19.400 1.00 89.94 84 GLU A N 1
ATOM 667 C CA . GLU A 1 84 ? -24.355 5.533 18.566 1.00 89.94 84 GLU A CA 1
ATOM 668 C C . GLU A 1 84 ? -24.552 5.832 17.066 1.00 89.94 84 GLU A C 1
ATOM 670 O O . GLU A 1 84 ? -23.755 5.384 16.236 1.00 89.94 84 GLU A O 1
ATOM 675 N N . ASN A 1 85 ? -25.569 6.626 16.715 1.00 92.31 85 ASN A N 1
ATOM 676 C CA . ASN A 1 85 ? -25.834 7.049 15.338 1.00 92.31 85 ASN A CA 1
ATOM 677 C C . ASN A 1 85 ? -24.712 7.941 14.795 1.00 92.31 85 ASN A C 1
ATOM 679 O O . ASN A 1 85 ? -24.163 7.645 13.732 1.00 92.31 85 ASN A O 1
ATOM 683 N N . GLN A 1 86 ? -24.289 8.955 15.555 1.00 93.62 86 GLN A N 1
ATOM 684 C CA . GLN A 1 86 ? -23.168 9.822 15.169 1.00 93.62 86 GLN A CA 1
ATOM 685 C C . GLN A 1 86 ? -21.864 9.036 14.995 1.00 93.62 86 GLN A C 1
ATOM 687 O O . GLN A 1 86 ? -21.045 9.334 14.122 1.00 93.62 86 GLN A O 1
ATOM 692 N N . MET A 1 87 ? -21.644 8.007 15.816 1.00 91.00 87 MET A N 1
ATOM 693 C CA . MET A 1 87 ? -20.481 7.133 15.676 1.00 91.00 87 MET A CA 1
ATOM 694 C C . MET A 1 87 ? -20.527 6.318 14.379 1.00 91.00 87 MET A C 1
ATOM 696 O O . MET A 1 87 ? -19.492 6.190 13.723 1.00 91.00 87 MET A O 1
ATOM 700 N N . LYS A 1 88 ? -21.698 5.800 13.986 1.00 91.12 88 LYS A N 1
ATOM 701 C CA . LYS A 1 88 ? -21.884 5.077 12.714 1.00 91.12 88 LYS A CA 1
ATOM 702 C C . LYS A 1 88 ? -21.710 5.995 11.506 1.00 91.12 88 LYS A C 1
ATOM 704 O O . LYS A 1 88 ? -21.005 5.627 10.570 1.00 91.12 88 LYS A O 1
ATOM 709 N N . GLU A 1 89 ? -22.272 7.199 11.547 1.00 93.75 89 GLU A N 1
ATOM 710 C CA . GLU A 1 89 ? -22.107 8.200 10.487 1.00 93.75 89 GLU A CA 1
ATOM 711 C C . GLU A 1 89 ? -20.627 8.555 10.285 1.00 93.75 89 GLU A C 1
ATOM 713 O O . GLU A 1 89 ? -20.104 8.475 9.173 1.00 93.75 89 GLU A O 1
ATOM 718 N N . ARG A 1 90 ? -19.900 8.838 11.376 1.00 92.75 90 ARG A N 1
ATOM 719 C CA . ARG A 1 90 ? -18.452 9.101 11.321 1.00 92.75 90 ARG A CA 1
ATOM 720 C C . ARG A 1 90 ? -17.655 7.917 10.775 1.00 92.75 90 ARG A C 1
ATOM 722 O O . ARG A 1 90 ? -16.669 8.131 10.076 1.00 92.75 90 ARG A O 1
ATOM 729 N N . GLN A 1 91 ? -18.054 6.679 11.074 1.00 90.75 91 GLN A N 1
ATOM 730 C CA . GLN A 1 91 ? -17.429 5.492 10.480 1.00 90.75 91 GLN A CA 1
ATOM 731 C C . GLN A 1 91 ? -17.644 5.422 8.964 1.00 90.75 91 GLN A C 1
ATOM 733 O O . GLN A 1 91 ? -16.695 5.091 8.254 1.00 90.75 91 GLN A O 1
ATOM 738 N N . GLY A 1 92 ? -18.840 5.769 8.479 1.00 89.50 92 GLY A N 1
ATOM 739 C CA . GLY A 1 92 ? -19.131 5.884 7.047 1.00 89.50 92 GLY A CA 1
ATOM 740 C C . GLY A 1 92 ? -18.254 6.936 6.366 1.00 89.50 92 GLY A C 1
ATOM 741 O O . GLY A 1 92 ? -17.565 6.631 5.398 1.00 89.50 92 GLY A O 1
ATOM 742 N N . LEU A 1 93 ? -18.156 8.133 6.952 1.00 91.25 93 LEU A N 1
ATOM 743 C CA . LEU A 1 93 ? -17.292 9.200 6.433 1.00 91.25 93 LEU A CA 1
ATOM 744 C C . LEU A 1 93 ? -15.814 8.790 6.378 1.00 91.25 93 LEU A C 1
ATOM 746 O O . LEU A 1 93 ? -15.116 9.114 5.419 1.00 91.25 93 LEU A O 1
ATOM 750 N N . PHE A 1 94 ? -15.317 8.058 7.381 1.00 92.25 94 PHE A N 1
ATOM 751 C CA . PHE A 1 94 ? -13.948 7.537 7.336 1.00 92.25 94 PHE A CA 1
ATOM 752 C C . PHE A 1 94 ? -13.745 6.515 6.220 1.00 92.25 94 PHE A C 1
ATOM 754 O O . PHE A 1 94 ? -12.680 6.520 5.610 1.00 92.25 94 PHE A O 1
ATOM 761 N N . PHE A 1 95 ? -14.738 5.668 5.945 1.00 87.50 95 PHE A N 1
ATOM 762 C CA . PHE A 1 95 ? -14.670 4.710 4.845 1.00 87.50 95 PHE A CA 1
ATOM 763 C C . PHE A 1 95 ? -14.563 5.421 3.490 1.00 87.50 95 PHE A C 1
ATOM 765 O O . PHE A 1 95 ? -13.691 5.078 2.690 1.00 87.50 95 PHE A O 1
ATOM 772 N N . ASP A 1 96 ? -15.371 6.461 3.277 1.00 87.50 96 ASP A N 1
ATOM 773 C CA . ASP A 1 96 ? -15.308 7.277 2.062 1.00 87.50 96 ASP A CA 1
ATOM 774 C C . ASP A 1 96 ? -13.951 7.978 1.937 1.00 87.50 96 ASP A C 1
ATOM 776 O O . ASP A 1 96 ? -13.307 7.903 0.893 1.00 87.50 96 ASP A O 1
ATOM 780 N N . MET A 1 97 ? -13.452 8.595 3.014 1.00 88.69 97 MET A N 1
ATOM 781 C CA . MET A 1 97 ? -12.127 9.229 3.027 1.00 88.69 97 MET A CA 1
ATOM 782 C C . MET A 1 97 ? -10.995 8.232 2.725 1.00 88.69 97 MET A C 1
ATOM 784 O O . MET A 1 97 ? -10.078 8.552 1.970 1.00 88.69 97 MET A O 1
ATOM 788 N N . GLU A 1 98 ? -11.053 7.016 3.277 1.00 85.00 98 GLU A N 1
ATOM 789 C CA . GLU A 1 98 ? -10.078 5.949 3.012 1.00 85.00 98 GLU A CA 1
ATOM 790 C C 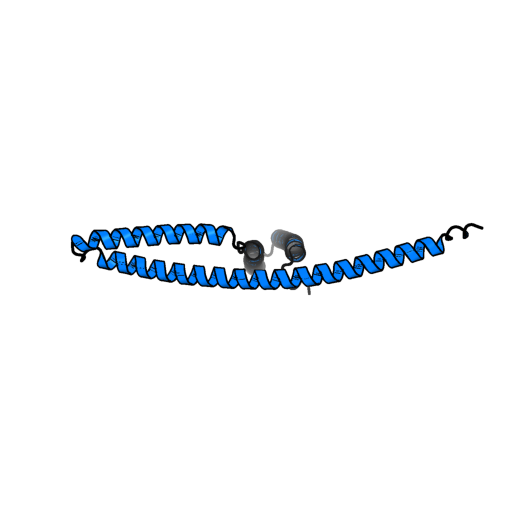. GLU A 1 98 ? -10.121 5.452 1.558 1.00 85.00 98 GLU A C 1
ATOM 792 O O . GLU A 1 98 ? -9.101 4.975 1.060 1.00 85.00 98 GLU A O 1
ATOM 797 N N . ALA A 1 99 ? -11.250 5.590 0.856 1.00 84.50 99 ALA A N 1
ATOM 798 C CA . ALA A 1 99 ? -11.361 5.221 -0.554 1.00 84.50 99 ALA A CA 1
ATOM 799 C C . ALA A 1 99 ? -10.565 6.155 -1.485 1.00 84.50 99 ALA A C 1
ATOM 801 O O . ALA A 1 99 ? -10.066 5.698 -2.515 1.00 84.50 99 ALA A O 1
ATOM 802 N N . TYR A 1 100 ? -10.418 7.433 -1.115 1.00 81.62 100 TYR A N 1
ATOM 803 C CA . TYR A 1 100 ? -9.633 8.428 -1.863 1.00 81.62 100 TYR A CA 1
ATOM 8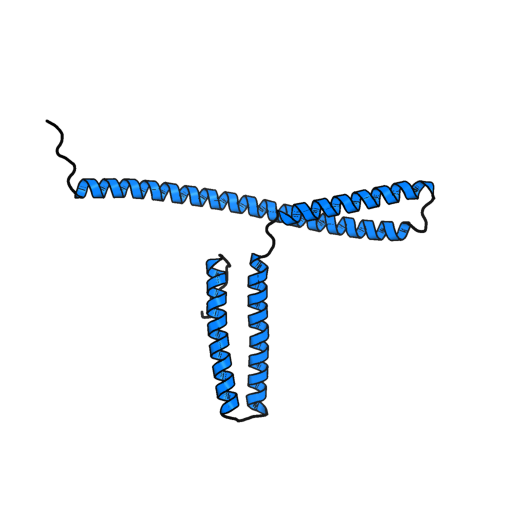04 C C . TYR A 1 100 ? -8.151 8.446 -1.485 1.00 81.62 100 TYR A C 1
ATOM 806 O O . TYR A 1 100 ? -7.321 8.969 -2.231 1.00 81.62 100 TYR A O 1
ATOM 814 N N . LEU A 1 101 ? -7.797 7.892 -0.325 1.00 83.06 101 LEU A N 1
ATOM 815 C CA . LEU A 1 101 ? -6.400 7.683 0.022 1.00 83.06 101 LEU A CA 1
ATOM 816 C C . LEU A 1 101 ? -5.832 6.565 -0.856 1.00 83.06 101 LEU A C 1
ATOM 818 O O . LEU A 1 101 ? -6.537 5.595 -1.150 1.00 83.06 101 LEU A O 1
ATOM 822 N N . PRO A 1 102 ? -4.562 6.664 -1.290 1.00 68.81 102 PRO A N 1
ATOM 823 C CA . PRO A 1 102 ? -3.944 5.582 -2.030 1.00 68.81 102 PRO A CA 1
ATOM 824 C C . PRO A 1 102 ? -4.032 4.337 -1.160 1.00 68.81 102 PRO A C 1
ATOM 826 O O . PRO A 1 102 ? -3.417 4.248 -0.091 1.00 68.81 102 PRO A O 1
ATOM 829 N N . LYS A 1 103 ? -4.822 3.362 -1.613 1.00 60.09 103 LYS A N 1
ATOM 830 C CA . LYS A 1 103 ? -4.786 2.036 -1.017 1.00 60.09 103 LYS A CA 1
ATOM 831 C C . LYS A 1 103 ? -3.321 1.610 -1.034 1.00 60.09 103 LYS A C 1
ATOM 833 O O . LYS A 1 103 ? -2.613 1.868 -2.010 1.00 60.09 103 LYS A O 1
ATOM 838 N N . LYS A 1 104 ? -2.849 0.952 0.025 1.00 54.41 104 LYS A N 1
ATOM 839 C CA . LYS A 1 104 ? -1.497 0.365 0.111 1.00 54.41 104 LYS A CA 1
ATOM 840 C C . LYS A 1 104 ? -1.261 -0.748 -0.941 1.00 54.41 104 LYS A C 1
ATOM 842 O O . LYS A 1 104 ? -0.554 -1.710 -0.680 1.00 54.41 104 LYS A O 1
ATOM 847 N N . ASN A 1 105 ? -1.830 -0.652 -2.138 1.00 50.47 105 ASN A N 1
ATOM 848 C CA . ASN A 1 105 ? -1.777 -1.640 -3.205 1.00 50.47 105 ASN A CA 1
ATOM 849 C C . ASN A 1 105 ? -0.359 -1.797 -3.770 1.00 50.47 105 ASN A C 1
ATOM 851 O O . ASN A 1 105 ? 0.002 -2.893 -4.180 1.00 50.47 105 ASN A O 1
ATOM 855 N N . GLY A 1 106 ? 0.483 -0.757 -3.698 1.00 53.00 106 GLY A N 1
ATOM 856 C CA . GLY A 1 106 ? 1.914 -0.887 -4.004 1.00 53.00 106 GLY A CA 1
ATOM 857 C C . GLY A 1 106 ? 2.659 -1.806 -3.024 1.00 53.00 106 GLY A C 1
ATOM 858 O O . GLY A 1 106 ? 3.598 -2.495 -3.412 1.00 53.00 106 GLY A O 1
ATOM 859 N N . PHE A 1 107 ? 2.203 -1.885 -1.767 1.00 55.88 107 PHE A N 1
ATOM 860 C CA . PHE A 1 107 ? 2.716 -2.852 -0.794 1.00 55.88 107 PHE A CA 1
ATOM 861 C C . PHE A 1 107 ? 2.071 -4.225 -0.938 1.00 55.88 107 PHE A C 1
ATOM 863 O O . PHE A 1 107 ? 2.722 -5.194 -0.593 1.00 55.88 107 PHE A O 1
ATOM 870 N N . ALA A 1 108 ? 0.843 -4.334 -1.451 1.00 64.00 108 ALA A N 1
ATOM 871 C CA . ALA A 1 108 ? 0.175 -5.625 -1.601 1.00 64.00 108 ALA A CA 1
ATOM 872 C C . ALA A 1 108 ? 0.927 -6.545 -2.575 1.00 64.00 108 ALA A C 1
ATOM 874 O O . ALA A 1 108 ? 1.279 -7.656 -2.201 1.00 64.00 108 ALA A O 1
ATOM 875 N N . TYR A 1 109 ? 1.281 -6.064 -3.775 1.00 70.12 109 TYR A N 1
ATOM 876 C CA . TYR A 1 109 ? 2.046 -6.880 -4.731 1.00 70.12 109 TYR A CA 1
ATOM 877 C C . TYR A 1 109 ? 3.470 -7.179 -4.232 1.00 70.12 109 TYR A C 1
ATOM 879 O O . TYR A 1 109 ? 3.994 -8.272 -4.444 1.00 70.12 109 TYR A O 1
ATOM 887 N N . LYS A 1 110 ? 4.093 -6.232 -3.516 1.00 72.69 110 LYS A N 1
ATOM 888 C CA . LYS A 1 110 ? 5.402 -6.441 -2.882 1.00 72.69 110 LYS A CA 1
ATOM 889 C C . LYS A 1 110 ? 5.341 -7.468 -1.743 1.00 72.69 110 LYS A C 1
ATOM 891 O O . LYS A 1 110 ? 6.212 -8.325 -1.662 1.00 72.69 110 LYS A O 1
ATOM 896 N N . ASP A 1 111 ? 4.318 -7.411 -0.899 1.00 76.50 111 ASP A N 1
ATOM 897 C CA . ASP A 1 111 ? 4.071 -8.350 0.200 1.00 76.50 111 ASP A CA 1
ATOM 898 C C . ASP A 1 111 ? 3.728 -9.747 -0.338 1.00 76.50 111 ASP A C 1
ATOM 900 O O . ASP A 1 111 ? 4.263 -10.745 0.136 1.00 76.50 111 ASP A O 1
ATOM 904 N N . GLU A 1 112 ? 2.920 -9.838 -1.397 1.00 81.69 112 GLU A N 1
ATOM 905 C CA . GLU A 1 112 ? 2.666 -11.090 -2.116 1.00 81.69 112 GLU A CA 1
ATOM 906 C C . GLU A 1 112 ? 3.940 -11.670 -2.746 1.00 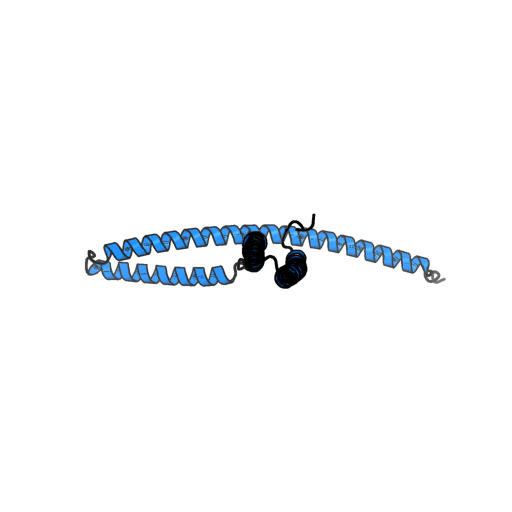81.69 112 GLU A C 1
ATOM 908 O O . GLU A 1 112 ? 4.167 -12.881 -2.682 1.00 81.69 112 GLU A O 1
ATOM 913 N N . TYR A 1 113 ? 4.802 -10.824 -3.319 1.00 83.06 113 TYR A N 1
ATOM 914 C CA . TYR A 1 113 ? 6.117 -11.222 -3.824 1.00 83.06 113 TYR A CA 1
ATOM 915 C C . TYR A 1 113 ? 7.028 -11.752 -2.707 1.00 83.06 113 TYR A C 1
ATOM 917 O O . TYR A 1 113 ? 7.607 -12.830 -2.855 1.00 83.06 113 TYR A O 1
ATOM 925 N N . GLU A 1 114 ? 7.128 -11.049 -1.576 1.00 81.94 114 GLU A N 1
ATOM 926 C CA . GLU A 1 114 ? 7.951 -11.465 -0.432 1.00 81.94 114 GLU A CA 1
ATOM 927 C C . GLU A 1 114 ? 7.422 -12.758 0.216 1.00 81.94 114 GLU A C 1
ATOM 929 O O . GLU A 1 114 ? 8.209 -13.661 0.516 1.00 81.94 114 GLU A O 1
ATOM 934 N N . LYS A 1 115 ? 6.097 -12.920 0.336 1.00 84.81 115 LYS A N 1
ATOM 935 C CA . LYS A 1 115 ? 5.452 -14.165 0.795 1.00 84.81 115 LYS A CA 1
ATOM 936 C C . LYS A 1 115 ? 5.715 -15.336 -0.145 1.00 84.81 115 LYS A C 1
ATOM 938 O O . LYS A 1 115 ? 6.055 -16.423 0.318 1.00 84.81 115 LYS A O 1
ATOM 943 N N . PHE A 1 116 ? 5.589 -15.122 -1.456 1.00 87.19 116 PHE A N 1
ATOM 944 C CA . PHE A 1 116 ? 5.888 -16.138 -2.467 1.00 87.19 116 PHE A CA 1
ATOM 945 C C . PHE A 1 116 ? 7.351 -16.590 -2.393 1.00 87.19 116 PHE A C 1
ATOM 947 O O . 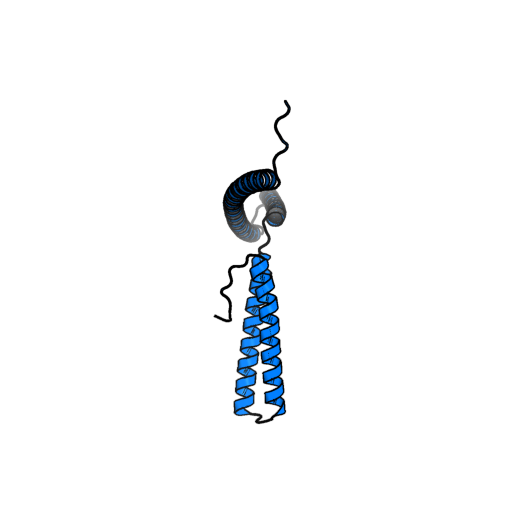PHE A 1 116 ? 7.626 -17.791 -2.380 1.00 87.19 116 PHE A O 1
ATOM 954 N N . LYS A 1 117 ? 8.279 -15.632 -2.270 1.00 85.62 117 LYS A N 1
ATOM 955 C CA . LYS A 1 117 ? 9.712 -15.895 -2.091 1.00 85.62 117 LYS A CA 1
ATOM 956 C C . LYS A 1 117 ? 9.972 -16.744 -0.842 1.00 85.62 117 LYS A C 1
ATOM 958 O O . LYS A 1 117 ? 10.687 -17.743 -0.917 1.00 85.62 117 LYS A O 1
ATOM 963 N N . LEU A 1 118 ? 9.368 -16.386 0.294 1.00 87.56 118 LEU A N 1
ATOM 964 C CA . LEU A 1 118 ? 9.531 -17.114 1.555 1.00 87.56 118 LEU A CA 1
ATOM 965 C C . LEU A 1 118 ? 8.978 -18.544 1.476 1.00 87.56 118 LEU A C 1
ATOM 967 O O . LEU A 1 118 ? 9.678 -19.488 1.834 1.00 87.56 118 LEU A O 1
ATOM 971 N N . TYR A 1 119 ? 7.751 -18.712 0.976 1.00 87.88 119 TYR A N 1
ATOM 972 C CA . TYR A 1 119 ? 7.090 -20.016 0.889 1.00 87.88 119 TYR A CA 1
ATOM 973 C C . TYR A 1 119 ? 7.890 -21.009 0.037 1.00 87.88 119 TYR A C 1
ATOM 975 O O . TYR A 1 119 ? 8.157 -22.131 0.470 1.00 87.88 119 TYR A O 1
ATOM 983 N N . LEU A 1 120 ? 8.348 -20.580 -1.142 1.00 84.38 120 LEU A N 1
ATOM 984 C CA . LEU A 1 120 ? 9.145 -21.434 -2.022 1.00 84.38 120 LEU A CA 1
ATOM 985 C C . LEU A 1 120 ? 10.547 -21.703 -1.478 1.00 84.38 120 LEU A C 1
ATOM 987 O O . LEU A 1 120 ? 11.038 -22.817 -1.629 1.00 84.38 120 LEU A O 1
ATOM 991 N N . THR A 1 121 ? 11.162 -20.748 -0.775 1.00 86.50 121 THR A N 1
ATOM 992 C CA . THR A 1 121 ? 12.442 -20.988 -0.088 1.00 86.50 121 THR A CA 1
ATOM 993 C C . THR A 1 121 ? 12.300 -22.081 0.976 1.00 86.50 121 THR A C 1
ATOM 995 O O . THR A 1 121 ? 13.127 -22.988 1.042 1.00 86.50 121 THR A O 1
ATOM 998 N N . ILE A 1 122 ? 11.225 -22.048 1.771 1.00 89.81 122 ILE A N 1
ATOM 999 C CA . ILE A 1 122 ? 10.947 -23.079 2.783 1.00 89.81 122 ILE A CA 1
ATOM 1000 C C . ILE A 1 122 ? 10.733 -24.446 2.121 1.00 89.81 122 ILE A C 1
ATOM 1002 O O . ILE A 1 122 ? 11.329 -25.431 2.554 1.00 89.81 122 ILE A O 1
ATOM 1006 N N . ILE A 1 123 ? 9.940 -24.511 1.047 1.00 87.50 123 ILE A N 1
ATOM 1007 C CA . ILE A 1 123 ? 9.727 -25.749 0.281 1.00 87.50 123 ILE A CA 1
ATOM 1008 C C . ILE A 1 123 ? 11.052 -26.301 -0.255 1.00 87.50 123 ILE A C 1
ATOM 1010 O O . ILE A 1 123 ? 11.328 -27.487 -0.089 1.00 87.50 123 ILE A O 1
ATOM 1014 N N . LEU A 1 124 ? 11.895 -25.455 -0.853 1.00 85.75 124 LEU A N 1
ATOM 1015 C CA . LEU A 1 124 ? 13.197 -25.855 -1.387 1.00 85.75 124 LEU A CA 1
ATOM 1016 C C . LEU A 1 124 ? 14.118 -26.424 -0.302 1.00 85.75 124 LEU A C 1
ATOM 1018 O O . LEU A 1 124 ? 14.778 -27.434 -0.543 1.00 85.75 124 LEU A O 1
ATOM 1022 N N . ILE A 1 125 ? 14.135 -25.831 0.896 1.00 87.19 125 ILE A N 1
ATOM 1023 C CA . ILE A 1 125 ? 14.914 -26.330 2.042 1.00 87.19 125 ILE A CA 1
ATOM 1024 C C . ILE A 1 125 ? 14.403 -27.705 2.492 1.00 87.19 125 ILE A C 1
ATOM 1026 O O . ILE A 1 125 ? 15.202 -28.623 2.682 1.00 87.19 125 ILE A O 1
ATOM 1030 N N . LEU A 1 126 ? 13.084 -27.876 2.622 1.00 85.06 126 LEU A N 1
ATOM 1031 C CA . LEU A 1 126 ? 12.476 -29.147 3.032 1.00 85.06 126 LEU A CA 1
ATOM 1032 C C . LEU A 1 126 ? 12.724 -30.261 2.008 1.00 85.06 126 LEU A C 1
ATOM 1034 O O . LEU A 1 126 ? 13.077 -31.380 2.389 1.00 85.06 126 LEU A O 1
ATOM 1038 N N . ILE A 1 127 ? 12.590 -29.958 0.713 1.00 81.62 127 ILE A N 1
ATOM 1039 C CA . ILE A 1 127 ? 12.887 -30.911 -0.363 1.00 81.62 127 ILE A CA 1
ATOM 1040 C C . ILE A 1 127 ? 14.376 -31.254 -0.351 1.00 81.62 127 ILE A C 1
ATOM 1042 O O . ILE A 1 127 ? 14.712 -32.431 -0.369 1.00 81.62 127 ILE A O 1
ATOM 1046 N N . SER A 1 128 ? 15.266 -30.267 -0.215 1.00 81.94 128 SER A N 1
ATOM 1047 C CA . SER A 1 128 ? 16.716 -30.498 -0.128 1.00 81.94 128 SER A CA 1
ATOM 1048 C C . SER A 1 128 ? 17.082 -31.433 1.029 1.00 81.94 128 SER A C 1
ATOM 1050 O O . SER A 1 128 ? 17.866 -32.367 0.854 1.00 81.94 128 SER A O 1
ATOM 1052 N N . PHE A 1 129 ? 16.482 -31.223 2.204 1.00 81.38 129 PHE A N 1
ATOM 1053 C CA . PHE A 1 129 ? 16.686 -32.075 3.376 1.00 81.38 129 PHE A CA 1
ATOM 1054 C C . PHE A 1 129 ? 16.168 -33.502 3.137 1.00 81.38 129 PHE A C 1
ATOM 1056 O O . PHE A 1 129 ? 16.857 -34.477 3.427 1.00 81.38 129 PHE A O 1
ATOM 1063 N N . THR A 1 130 ? 14.991 -33.629 2.526 1.00 75.62 130 THR A N 1
ATOM 1064 C CA . THR A 1 130 ? 14.366 -34.921 2.203 1.00 75.62 130 THR A CA 1
ATOM 1065 C C . THR A 1 130 ? 15.164 -35.694 1.144 1.00 75.62 130 THR A C 1
ATOM 1067 O O . THR A 1 130 ? 15.389 -36.894 1.302 1.00 75.62 130 THR A O 1
ATOM 1070 N N . CYS A 1 131 ? 15.671 -35.017 0.107 1.00 71.88 131 CYS A N 1
ATOM 1071 C CA . CYS A 1 131 ? 16.569 -35.591 -0.900 1.00 71.88 131 CYS A CA 1
ATOM 1072 C C . CYS A 1 131 ? 17.873 -36.101 -0.274 1.00 71.88 131 CYS A C 1
ATOM 1074 O O . CYS A 1 131 ? 18.377 -37.149 -0.668 1.00 71.88 131 CYS A O 1
ATOM 1076 N N . ARG A 1 132 ? 18.409 -35.386 0.727 1.00 70.50 132 ARG A N 1
ATOM 1077 C CA . ARG A 1 132 ? 19.632 -35.779 1.443 1.00 70.50 132 ARG A CA 1
ATOM 1078 C C . ARG A 1 132 ? 19.431 -37.018 2.322 1.00 70.50 132 ARG A C 1
ATOM 1080 O O . ARG A 1 132 ? 20.380 -37.775 2.497 1.00 70.50 132 ARG A O 1
ATOM 1087 N N . PHE A 1 133 ? 18.238 -37.196 2.894 1.00 68.94 133 PHE A N 1
ATOM 1088 C CA . PHE A 1 133 ? 18.007 -38.164 3.973 1.00 68.94 133 PHE A CA 1
ATOM 1089 C C . PHE A 1 133 ? 17.208 -39.411 3.558 1.00 68.94 133 PHE A C 1
ATOM 1091 O O . PHE A 1 133 ? 17.384 -40.456 4.176 1.00 68.94 133 PHE A O 1
ATOM 1098 N N . LEU A 1 134 ? 16.330 -39.327 2.548 1.00 60.88 134 LEU A N 1
ATOM 1099 C CA . LEU A 1 134 ? 15.324 -40.372 2.292 1.00 60.88 134 LEU A CA 1
ATOM 1100 C C . LEU A 1 134 ? 15.299 -40.937 0.862 1.00 60.88 134 LEU A C 1
ATOM 1102 O O . LEU A 1 134 ? 14.884 -42.081 0.697 1.00 60.88 134 LEU A O 1
ATOM 1106 N N . LEU A 1 135 ? 15.726 -40.201 -0.175 1.00 56.97 135 LEU A N 1
ATOM 1107 C CA . LEU A 1 135 ? 15.565 -40.639 -1.573 1.00 56.97 135 LEU A CA 1
ATOM 1108 C C . LEU A 1 135 ? 16.743 -40.206 -2.462 1.00 56.97 135 LEU A C 1
ATOM 1110 O O . LEU A 1 135 ? 16.741 -39.111 -3.017 1.00 56.97 135 LEU A O 1
ATOM 1114 N N . ASN A 1 136 ? 17.718 -41.098 -2.671 1.00 61.06 136 ASN A N 1
ATOM 1115 C CA . ASN A 1 136 ? 18.806 -40.888 -3.635 1.00 61.06 136 ASN A CA 1
ATOM 1116 C C . ASN A 1 136 ? 18.356 -41.284 -5.057 1.00 61.06 136 ASN A C 1
ATOM 1118 O O . ASN A 1 136 ? 18.848 -42.250 -5.640 1.00 61.06 136 ASN A O 1
ATOM 1122 N N . SER A 1 137 ? 17.339 -40.592 -5.585 1.00 68.19 137 SER A N 1
ATOM 1123 C CA . SER A 1 137 ? 16.750 -40.880 -6.898 1.00 68.19 137 SER A CA 1
ATOM 1124 C C . SER A 1 137 ? 17.104 -39.790 -7.913 1.00 68.19 137 SER A C 1
ATOM 1126 O O . SER A 1 137 ? 16.919 -38.598 -7.665 1.00 68.19 137 SER A O 1
ATOM 1128 N N . ARG A 1 138 ? 17.564 -40.205 -9.101 1.00 72.44 138 ARG A N 1
ATOM 1129 C CA . ARG A 1 138 ? 17.882 -39.298 -10.223 1.00 72.44 138 ARG A CA 1
ATOM 1130 C C . ARG A 1 138 ? 16.677 -38.461 -10.671 1.00 72.44 138 ARG A C 1
ATOM 1132 O O . ARG A 1 138 ? 16.849 -37.367 -11.196 1.00 72.44 138 ARG A O 1
ATOM 1139 N N . VAL A 1 139 ? 15.462 -38.974 -10.467 1.00 74.38 139 VAL A N 1
ATOM 1140 C CA . VAL A 1 139 ? 14.208 -38.291 -10.820 1.00 74.38 139 VAL A CA 1
ATOM 1141 C C . VAL A 1 139 ? 13.924 -37.148 -9.848 1.00 74.38 139 VAL A C 1
ATOM 1143 O O . VAL A 1 139 ? 13.523 -36.068 -10.273 1.00 74.38 139 VAL A O 1
ATOM 1146 N N . THR A 1 140 ? 14.178 -37.361 -8.556 1.00 74.31 140 THR A N 1
ATOM 1147 C CA . THR A 1 140 ? 13.991 -36.340 -7.518 1.00 74.31 140 THR A CA 1
ATOM 1148 C C . THR A 1 140 ? 14.954 -35.170 -7.723 1.00 74.31 140 THR A C 1
ATOM 1150 O O . THR A 1 140 ? 14.546 -34.017 -7.606 1.00 74.31 140 THR A O 1
ATOM 1153 N N . ASP A 1 141 ? 16.200 -35.457 -8.106 1.00 77.25 141 ASP A N 1
ATOM 1154 C CA . ASP A 1 141 ? 17.200 -34.437 -8.433 1.00 77.25 141 ASP A CA 1
ATOM 1155 C C . ASP A 1 141 ? 16.808 -33.626 -9.683 1.00 77.25 141 ASP A C 1
ATOM 1157 O O . ASP A 1 141 ? 16.798 -32.396 -9.660 1.00 77.25 141 ASP A O 1
ATOM 1161 N N . ALA A 1 142 ? 16.367 -34.287 -10.759 1.00 83.06 142 ALA A N 1
ATOM 1162 C CA . ALA A 1 142 ? 15.890 -33.598 -11.962 1.00 83.06 142 ALA A CA 1
ATOM 1163 C C . ALA A 1 142 ? 14.656 -32.711 -11.690 1.00 83.06 142 ALA A C 1
ATOM 1165 O O . ALA A 1 142 ? 14.596 -31.572 -12.157 1.00 83.06 142 ALA A O 1
ATOM 1166 N N . ALA A 1 143 ? 13.694 -33.199 -10.900 1.00 82.06 143 ALA A N 1
ATOM 1167 C CA . ALA A 1 143 ? 12.510 -32.434 -10.510 1.00 82.06 143 ALA A CA 1
ATOM 1168 C C . ALA A 1 143 ? 12.866 -31.217 -9.639 1.00 82.06 143 ALA A C 1
ATOM 1170 O O . ALA A 1 143 ? 12.300 -30.139 -9.821 1.00 82.06 143 ALA A O 1
ATOM 1171 N N . PHE A 1 144 ? 13.832 -31.366 -8.729 1.00 82.94 144 PHE A N 1
ATOM 1172 C CA . PHE A 1 144 ? 14.329 -30.270 -7.900 1.00 82.94 144 PHE A CA 1
ATOM 1173 C C . PHE A 1 144 ? 15.022 -29.186 -8.737 1.00 82.94 144 PHE A C 1
ATOM 1175 O O . PHE A 1 144 ? 14.715 -28.004 -8.588 1.00 82.94 144 PHE A O 1
ATOM 1182 N N . ASN A 1 145 ? 15.885 -29.580 -9.678 1.00 85.00 145 ASN A N 1
ATOM 1183 C CA . ASN A 1 145 ? 16.543 -28.651 -10.598 1.00 85.00 145 ASN A CA 1
ATOM 1184 C C . ASN A 1 145 ? 15.536 -27.914 -11.497 1.00 85.00 145 ASN A C 1
ATOM 1186 O O . ASN A 1 145 ? 15.647 -26.703 -11.685 1.00 85.00 145 ASN A O 1
ATOM 1190 N N . PHE A 1 146 ? 14.511 -28.608 -12.000 1.00 88.44 146 PHE A N 1
ATOM 1191 C CA . PHE A 1 146 ? 13.431 -27.971 -12.757 1.00 88.44 146 PHE A CA 1
ATOM 1192 C C . PHE A 1 146 ? 12.675 -26.933 -11.913 1.00 88.44 146 PHE A C 1
ATOM 1194 O O . PHE A 1 146 ? 12.426 -25.817 -12.373 1.00 88.44 146 PHE A O 1
ATOM 1201 N N . LEU A 1 147 ? 12.356 -27.269 -10.658 1.00 86.06 147 LEU A N 1
ATOM 1202 C CA . LEU A 1 147 ? 11.659 -26.370 -9.739 1.00 86.06 147 LEU A CA 1
ATOM 1203 C C . LEU A 1 147 ? 12.504 -25.140 -9.377 1.00 86.06 147 LEU A C 1
ATOM 1205 O O . LEU A 1 147 ? 11.958 -24.040 -9.292 1.00 86.06 147 LEU A O 1
ATOM 1209 N N . LEU A 1 148 ? 13.824 -25.296 -9.234 1.00 85.81 148 LEU A N 1
ATOM 1210 C CA . LEU A 1 148 ? 14.754 -24.178 -9.059 1.00 85.81 148 LEU A CA 1
ATOM 1211 C C . LEU A 1 148 ? 14.723 -23.233 -10.261 1.00 85.81 148 LEU A C 1
ATOM 1213 O O . LEU A 1 148 ? 14.501 -22.038 -10.086 1.00 85.81 148 LEU A O 1
ATOM 1217 N N . VAL A 1 149 ? 14.898 -23.750 -11.480 1.00 89.69 149 VAL A N 1
ATOM 1218 C CA . VAL A 1 149 ? 14.876 -22.920 -12.698 1.00 89.69 149 VAL A CA 1
ATOM 1219 C C . VAL A 1 149 ? 13.544 -22.183 -12.828 1.00 89.69 149 VAL A C 1
ATOM 1221 O O . VAL A 1 149 ? 13.523 -20.971 -13.043 1.00 89.69 149 VAL A O 1
ATOM 1224 N N . TRP A 1 150 ? 12.428 -22.881 -12.614 1.00 89.94 150 TRP A N 1
ATOM 1225 C CA . TRP A 1 150 ? 11.098 -22.276 -12.631 1.00 89.94 150 TRP A CA 1
ATOM 1226 C C . TRP A 1 150 ? 10.940 -21.158 -11.585 1.00 89.94 150 TRP A C 1
ATOM 1228 O O . TRP A 1 150 ? 10.398 -20.088 -11.890 1.00 89.94 150 TRP A O 1
ATOM 1238 N N . TYR A 1 151 ? 11.448 -21.379 -10.368 1.00 89.06 151 TYR A N 1
ATOM 1239 C CA . TYR A 1 151 ? 11.453 -20.395 -9.285 1.00 89.06 151 TYR A CA 1
ATOM 1240 C C . TYR A 1 151 ? 12.245 -19.141 -9.671 1.00 89.06 151 TYR A C 1
ATOM 1242 O O . TYR A 1 151 ? 11.724 -18.028 -9.550 1.00 89.06 151 TYR A O 1
ATOM 1250 N N . TYR A 1 152 ? 13.456 -19.317 -10.209 1.00 86.88 152 TYR A N 1
ATOM 1251 C CA . TYR A 1 152 ? 14.302 -18.218 -10.675 1.00 86.88 152 TYR A CA 1
ATOM 1252 C C . TYR A 1 152 ? 13.631 -17.396 -11.777 1.00 86.88 152 TYR A C 1
ATOM 1254 O O . TYR A 1 152 ? 13.520 -16.178 -11.639 1.00 86.88 152 TYR A O 1
ATOM 1262 N N . CYS A 1 153 ? 13.092 -18.041 -12.813 1.00 88.50 153 CYS A N 1
ATOM 1263 C CA . CYS A 1 153 ? 12.401 -17.342 -13.898 1.00 88.50 153 CYS A CA 1
ATOM 1264 C C . CYS A 1 153 ? 11.184 -16.543 -13.404 1.00 88.50 153 CYS A C 1
ATOM 1266 O O . CYS A 1 153 ? 11.004 -15.382 -13.776 1.00 88.50 153 CYS A O 1
ATOM 1268 N N . THR A 1 154 ? 10.357 -17.141 -12.540 1.00 87.38 154 THR A N 1
ATOM 1269 C CA . THR A 1 154 ? 9.140 -16.492 -12.024 1.00 87.38 154 THR A CA 1
ATOM 1270 C C . THR A 1 154 ? 9.466 -15.230 -11.227 1.00 87.38 154 THR A C 1
ATOM 1272 O O . THR A 1 154 ? 8.770 -14.217 -11.331 1.00 87.38 154 THR A O 1
ATOM 1275 N N . LEU A 1 155 ? 10.534 -15.263 -10.437 1.00 85.19 155 LEU A N 1
ATOM 1276 C CA . LEU A 1 155 ? 10.927 -14.132 -9.605 1.00 85.19 155 LEU A CA 1
ATOM 1277 C C . LEU A 1 155 ? 11.574 -13.016 -10.399 1.00 85.19 155 LEU A C 1
ATOM 1279 O O . LEU A 1 155 ? 11.242 -11.866 -10.140 1.00 85.19 155 LEU A O 1
ATOM 1283 N N . THR A 1 156 ? 12.368 -13.331 -11.422 1.00 85.75 156 THR A N 1
ATOM 1284 C CA . THR A 1 156 ? 12.875 -12.316 -12.353 1.00 85.75 156 THR A CA 1
ATOM 1285 C C . THR A 1 156 ? 11.734 -11.534 -13.008 1.00 85.75 156 THR A C 1
ATOM 1287 O O . THR A 1 156 ? 11.782 -10.305 -13.065 1.00 85.75 156 THR A O 1
ATOM 1290 N N . ILE A 1 157 ? 10.665 -12.214 -13.442 1.00 85.38 157 ILE A N 1
ATOM 1291 C CA . ILE A 1 157 ? 9.496 -11.549 -14.042 1.00 85.38 157 ILE A CA 1
ATOM 1292 C C . ILE A 1 157 ? 8.789 -10.657 -13.013 1.00 85.38 157 ILE A C 1
ATOM 1294 O O . ILE A 1 157 ? 8.493 -9.494 -13.289 1.00 85.38 157 ILE A O 1
ATOM 1298 N N . ARG A 1 158 ? 8.532 -11.171 -11.804 1.00 83.44 158 ARG A N 1
ATOM 1299 C CA . ARG A 1 158 ? 7.854 -10.392 -10.755 1.00 83.44 158 ARG A CA 1
ATOM 1300 C C . ARG A 1 158 ? 8.685 -9.201 -10.272 1.00 83.44 158 ARG A C 1
ATOM 1302 O O . ARG A 1 158 ? 8.119 -8.138 -10.022 1.00 83.44 158 ARG A O 1
ATOM 1309 N N . GLU A 1 159 ? 10.000 -9.359 -10.175 1.00 83.25 159 GLU A N 1
ATOM 1310 C CA . GLU A 1 159 ? 10.939 -8.299 -9.812 1.00 83.25 159 GLU A CA 1
ATOM 1311 C C . GLU A 1 159 ? 10.998 -7.212 -10.892 1.00 83.25 159 GLU A C 1
ATOM 1313 O O . GLU A 1 159 ? 10.916 -6.032 -10.560 1.00 83.25 159 GLU A O 1
ATOM 1318 N N . SER A 1 160 ? 11.008 -7.589 -12.176 1.00 80.25 160 SER A N 1
ATOM 1319 C CA . SER A 1 160 ? 10.904 -6.642 -13.296 1.00 80.25 160 SER A CA 1
ATOM 1320 C C . SER A 1 160 ? 9.624 -5.799 -13.222 1.00 80.25 160 SER A C 1
ATOM 1322 O O . SER A 1 160 ? 9.681 -4.575 -13.346 1.00 80.25 160 SER A O 1
ATOM 1324 N N . ILE A 1 161 ? 8.479 -6.425 -12.919 1.00 81.25 161 ILE A N 1
ATOM 1325 C CA . ILE A 1 161 ? 7.200 -5.721 -12.731 1.00 81.25 161 ILE A CA 1
ATOM 1326 C C . ILE A 1 161 ? 7.271 -4.756 -11.540 1.00 81.25 161 ILE A C 1
ATOM 1328 O O . ILE A 1 161 ? 6.814 -3.619 -11.640 1.00 81.25 161 ILE A O 1
ATOM 1332 N N . LEU A 1 162 ? 7.836 -5.177 -10.407 1.00 79.31 162 LEU A N 1
ATOM 1333 C CA . LEU A 1 162 ? 7.948 -4.329 -9.217 1.00 79.31 162 LEU A CA 1
ATOM 1334 C C . LEU A 1 162 ? 8.874 -3.125 -9.449 1.00 79.31 162 LEU A C 1
ATOM 1336 O O . LEU A 1 162 ? 8.517 -2.011 -9.064 1.00 79.31 162 LEU A O 1
ATOM 1340 N N . ILE A 1 163 ? 10.024 -3.330 -10.099 1.00 76.38 163 ILE A N 1
ATOM 1341 C CA . ILE A 1 163 ? 10.972 -2.260 -10.441 1.00 76.38 163 ILE A CA 1
ATOM 1342 C C . ILE A 1 163 ? 10.321 -1.256 -11.398 1.00 76.38 163 ILE A C 1
ATOM 1344 O O . ILE A 1 163 ? 10.386 -0.053 -11.148 1.00 76.38 163 ILE A O 1
ATOM 1348 N N . ASN A 1 164 ? 9.637 -1.733 -12.444 1.00 71.38 164 ASN A N 1
ATOM 1349 C CA . ASN A 1 164 ? 8.967 -0.866 -13.417 1.00 71.38 164 ASN A CA 1
ATOM 1350 C C . ASN A 1 164 ? 7.811 -0.053 -12.797 1.00 71.38 164 ASN A C 1
ATOM 1352 O O . ASN A 1 164 ? 7.527 1.059 -13.225 1.00 71.38 164 ASN A O 1
ATOM 1356 N N . ASN A 1 165 ? 7.187 -0.564 -11.731 1.00 71.31 165 ASN A N 1
ATOM 1357 C CA . ASN A 1 165 ? 6.183 0.156 -10.938 1.00 71.31 165 ASN A CA 1
ATOM 1358 C C . ASN A 1 165 ? 6.789 1.087 -9.863 1.00 71.31 165 ASN A C 1
ATOM 1360 O O . ASN A 1 165 ? 6.075 1.563 -8.980 1.00 71.31 165 ASN A O 1
ATOM 1364 N N . GLY A 1 166 ? 8.103 1.331 -9.887 1.00 66.12 166 GLY A N 1
ATOM 1365 C CA . GLY A 1 166 ? 8.777 2.247 -8.963 1.00 66.12 166 GLY A CA 1
ATOM 1366 C C . GLY A 1 166 ? 9.037 1.675 -7.565 1.00 66.12 166 GLY A C 1
ATOM 1367 O O . GLY A 1 166 ? 9.406 2.420 -6.651 1.00 66.12 166 GLY A O 1
ATOM 1368 N N . SER A 1 167 ? 8.879 0.361 -7.359 1.00 69.31 167 SER A N 1
ATOM 1369 C CA . SER A 1 167 ? 9.221 -0.261 -6.076 1.00 69.31 167 SER A CA 1
ATOM 1370 C C . SER A 1 167 ? 10.736 -0.308 -5.892 1.00 69.31 167 SER A C 1
ATOM 1372 O O . SER A 1 167 ? 11.457 -0.927 -6.669 1.00 69.31 167 SER A O 1
ATOM 1374 N N . ARG A 1 168 ? 11.234 0.286 -4.800 1.00 61.78 168 ARG A N 1
ATOM 1375 C CA . ARG A 1 168 ? 12.639 0.144 -4.384 1.00 61.78 168 ARG A CA 1
ATOM 1376 C C . ARG A 1 168 ? 12.862 -1.258 -3.812 1.00 61.78 168 ARG A C 1
ATOM 1378 O O . ARG A 1 168 ? 12.581 -1.518 -2.639 1.00 61.78 168 ARG A O 1
ATOM 1385 N N . ILE A 1 169 ? 13.350 -2.164 -4.648 1.00 70.12 169 ILE A N 1
ATOM 1386 C CA . ILE A 1 169 ? 13.852 -3.491 -4.274 1.00 70.12 169 ILE A CA 1
ATOM 1387 C C . ILE A 1 169 ? 15.318 -3.562 -4.692 1.00 70.12 169 ILE A C 1
ATOM 1389 O O . ILE A 1 169 ? 15.688 -3.058 -5.750 1.00 70.12 169 ILE A O 1
ATOM 1393 N N . LYS A 1 170 ? 16.166 -4.131 -3.833 1.00 60.47 170 LYS A N 1
ATOM 1394 C CA . LYS A 1 170 ? 17.541 -4.455 -4.214 1.00 60.47 170 LYS A CA 1
ATOM 1395 C C . LYS A 1 170 ? 17.475 -5.726 -5.052 1.00 60.47 170 LYS A C 1
ATOM 1397 O O . LYS A 1 170 ? 16.866 -6.686 -4.585 1.00 60.47 170 LYS A O 1
ATOM 1402 N N . GLY A 1 171 ? 18.075 -5.689 -6.242 1.00 61.22 171 GLY A N 1
ATOM 1403 C CA . GLY A 1 171 ? 18.161 -6.843 -7.133 1.00 61.22 171 GLY A CA 1
ATOM 1404 C C . GLY A 1 171 ? 18.636 -8.065 -6.358 1.00 61.22 171 GLY A C 1
ATOM 1405 O O . GLY A 1 171 ? 19.651 -7.999 -5.669 1.00 61.22 171 GLY A O 1
ATOM 1406 N N . TRP A 1 172 ? 17.890 -9.161 -6.423 1.00 65.31 172 TRP A N 1
ATOM 1407 C CA . TRP A 1 172 ? 18.209 -10.374 -5.661 1.00 65.31 172 TRP A CA 1
ATOM 1408 C C . TRP A 1 172 ? 19.430 -11.157 -6.194 1.00 65.31 172 TRP A C 1
ATOM 1410 O O . TRP A 1 172 ? 19.822 -12.154 -5.594 1.00 65.31 172 TRP A O 1
ATOM 1420 N N . TRP A 1 173 ? 19.972 -10.734 -7.344 1.00 64.00 173 TRP A N 1
ATOM 1421 C CA . TRP A 1 173 ? 21.017 -11.394 -8.132 1.00 64.00 173 TRP A CA 1
ATOM 1422 C C . TRP A 1 173 ? 22.370 -10.671 -8.005 1.00 64.00 173 TRP A C 1
ATOM 1424 O O . TRP A 1 173 ? 23.292 -10.974 -8.761 1.00 64.00 173 TRP A O 1
ATOM 1434 N N . VAL A 1 174 ? 22.463 -9.699 -7.086 1.00 41.25 174 VAL A N 1
ATOM 1435 C CA . VAL A 1 174 ? 23.681 -8.948 -6.738 1.00 41.25 174 VAL A CA 1
ATOM 1436 C C . VAL A 1 174 ? 24.259 -9.477 -5.436 1.00 41.25 174 VAL A C 1
ATOM 1438 O O . VAL A 1 174 ? 23.473 -9.619 -4.470 1.00 41.25 174 VAL A O 1
#

Radius of gyration: 30.81 Å; chains: 1; bounding box: 58×82×85 Å

Organism: Homo sapiens (NCBI:txid9606)